Protein AF-A0A932DUL0-F1 (afdb_monomer)

Mean predicted aligned error: 14.72 Å

Solvent-accessible surface area (backbone atoms only — not comparable to full-atom values): 5663 Å² total; per-residue (Å²): 142,75,76,71,63,64,61,51,54,54,52,51,51,53,50,52,52,49,53,54,50,50,54,52,53,52,45,20,57,75,69,62,39,75,46,80,42,62,59,95,88,39,80,76,49,71,51,63,43,77,87,69,85,66,70,65,94,64,62,89,61,60,91,74,69,77,92,72,74,85,81,81,62,68,96,59,59,78,78,75,65,67,71,88,125

Sequence (85 aa):
MELHHSSSTVRQLAQLIRARLLRVIEEVRTKRVTVLITRKGRPVAKLVPADESAGDVFGCLAQTLEIGEDIESPVVSSVAWKRRR

Radius of gyration: 31.61 Å; Cα contacts (8 Å, |Δi|>4): 37; chains: 1; bounding box: 61×64×75 Å

pLDDT: mean 82.04,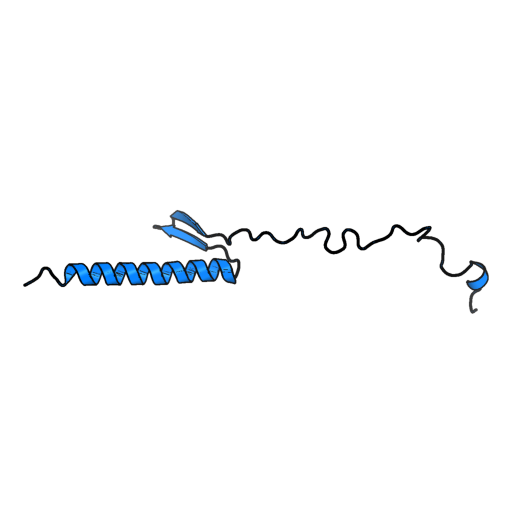 std 13.49, range [47.22, 97.5]

Foldseek 3Di:
DPPPPVVVVVVVVVVVVVVVVVVVLVCCQPVQDKDFDDDPNHTDDIDGHDDDPPPPPPCPCPPVDDDDPDPPDDPDDPVVVPDPD

Structure (mmCIF, N/CA/C/O backbone):
data_AF-A0A932DUL0-F1
#
_entry.id   AF-A0A932DUL0-F1
#
loop_
_atom_site.group_PDB
_atom_site.id
_atom_site.type_symbol
_atom_site.label_atom_id
_atom_site.label_alt_id
_atom_site.label_comp_id
_atom_site.label_asym_id
_atom_site.label_entity_id
_atom_site.label_seq_id
_atom_site.pdbx_PDB_ins_code
_atom_site.Cartn_x
_atom_site.Cartn_y
_atom_site.Cartn_z
_atom_site.occupancy
_atom_site.B_iso_or_equiv
_atom_site.auth_seq_id
_atom_site.auth_comp_id
_atom_site.auth_asym_id
_atom_site.auth_atom_id
_atom_site.pdbx_PDB_model_num
ATOM 1 N N . MET A 1 1 ? -15.722 29.391 33.051 1.00 49.66 1 MET A N 1
ATOM 2 C CA . MET A 1 1 ? -14.358 29.361 32.483 1.00 49.66 1 MET A CA 1
ATOM 3 C C . MET A 1 1 ? -13.986 27.912 32.154 1.00 49.66 1 MET A C 1
ATOM 5 O O . MET A 1 1 ? -13.058 27.386 32.726 1.00 49.66 1 MET A O 1
ATOM 9 N N . GLU A 1 2 ? -14.739 27.239 31.274 1.00 47.22 2 GLU A N 1
ATOM 10 C CA . GLU A 1 2 ? -14.587 25.782 31.021 1.00 47.22 2 GLU A CA 1
ATOM 11 C C . GLU A 1 2 ? -14.629 25.430 29.516 1.00 47.22 2 GLU A C 1
ATOM 13 O O . GLU A 1 2 ? -14.452 24.281 29.130 1.00 47.22 2 GLU A O 1
ATOM 18 N N . LEU A 1 3 ? -14.839 26.409 28.624 1.00 54.47 3 LEU A N 1
ATOM 19 C CA . LEU A 1 3 ? -15.161 26.128 27.213 1.00 54.47 3 LEU A CA 1
ATOM 20 C C . LEU A 1 3 ? -13.967 26.229 26.243 1.00 54.47 3 LEU A C 1
ATOM 22 O O . LEU A 1 3 ? -14.086 25.823 25.091 1.00 54.47 3 LEU A O 1
ATOM 26 N N . HIS A 1 4 ? -12.798 26.709 26.687 1.00 52.94 4 HIS A N 1
ATOM 27 C CA . HIS A 1 4 ? -11.606 26.832 25.827 1.00 52.94 4 HIS A CA 1
ATOM 28 C C . HIS A 1 4 ? -10.695 25.589 25.815 1.00 52.94 4 HIS A C 1
ATOM 30 O O . HIS A 1 4 ? -9.946 25.402 24.858 1.00 52.94 4 HIS A O 1
ATOM 36 N N . HIS A 1 5 ? -10.778 24.705 26.816 1.00 52.66 5 HIS A N 1
ATOM 37 C CA . HIS A 1 5 ? -9.910 23.520 26.912 1.00 52.66 5 HIS A CA 1
ATOM 38 C C . HIS A 1 5 ? -10.390 22.343 26.043 1.00 52.66 5 HIS A C 1
ATOM 40 O O . HIS A 1 5 ? -9.581 21.570 25.542 1.00 52.66 5 HIS A O 1
ATOM 46 N N . SER A 1 6 ? -11.697 22.229 25.783 1.00 57.09 6 SER A N 1
ATOM 47 C CA . SER A 1 6 ? -12.247 21.110 24.998 1.00 57.09 6 SER A CA 1
ATOM 48 C C . SER A 1 6 ? -11.873 21.189 23.502 1.00 57.09 6 SER A C 1
ATOM 50 O O . SER A 1 6 ? -11.624 20.176 22.851 1.00 57.09 6 SER A O 1
ATOM 52 N N . SER A 1 7 ? -11.734 22.407 22.960 1.00 63.88 7 SER A N 1
ATOM 53 C CA . SER A 1 7 ? -11.367 22.640 21.551 1.00 63.88 7 SER A CA 1
ATOM 54 C C . SER A 1 7 ? -9.883 22.365 21.257 1.00 63.88 7 SER A C 1
ATOM 56 O O . SER A 1 7 ? -9.531 21.955 20.146 1.00 63.88 7 SER A O 1
ATOM 58 N N . SER A 1 8 ? -8.993 22.536 22.243 1.00 70.94 8 SER A N 1
ATOM 59 C CA . SER A 1 8 ? -7.555 22.290 22.066 1.00 70.94 8 SER A CA 1
ATOM 60 C C . SER A 1 8 ? -7.219 20.795 22.054 1.00 70.94 8 SER A C 1
ATOM 62 O O . SER A 1 8 ? -6.464 20.360 21.182 1.00 70.94 8 SER A O 1
ATOM 64 N N . THR A 1 9 ? -7.841 19.988 22.921 1.00 77.75 9 THR A N 1
ATOM 65 C CA . THR A 1 9 ? -7.625 18.530 22.967 1.00 77.75 9 THR A CA 1
ATOM 66 C C . THR A 1 9 ? -8.069 17.839 21.677 1.00 77.75 9 THR A C 1
ATOM 68 O O . THR A 1 9 ? -7.340 17.006 21.137 1.00 77.75 9 THR A O 1
ATOM 71 N N . VAL A 1 10 ? -9.227 18.220 21.120 1.00 78.25 10 VAL A N 1
ATOM 72 C CA . VAL A 1 10 ? -9.716 17.666 19.843 1.00 78.25 10 VAL A CA 1
ATOM 73 C C . VAL A 1 10 ? -8.753 17.991 18.696 1.00 78.25 10 VAL A C 1
ATOM 75 O O . VAL A 1 10 ? -8.440 17.116 17.885 1.00 78.25 10 VAL A O 1
ATOM 78 N N . ARG A 1 11 ? -8.213 19.218 18.649 1.00 81.56 11 ARG A N 1
ATOM 79 C CA . ARG A 1 11 ? -7.199 19.602 17.650 1.00 81.56 11 ARG A CA 1
ATOM 80 C C . ARG A 1 11 ? -5.901 18.812 17.807 1.00 81.56 11 ARG A C 1
ATOM 82 O O . ARG A 1 11 ? -5.346 18.377 16.800 1.00 81.56 11 ARG A O 1
ATOM 89 N N . GLN A 1 12 ? -5.424 18.604 19.034 1.00 83.56 12 GLN A N 1
ATOM 90 C CA . GLN A 1 12 ? -4.222 17.806 19.296 1.00 83.56 12 GLN A CA 1
ATOM 91 C C . GLN A 1 12 ? -4.403 16.348 18.852 1.00 83.56 12 GLN A C 1
ATOM 93 O O . GLN A 1 12 ? -3.524 15.794 18.190 1.00 83.56 12 GLN A O 1
ATOM 98 N N . LEU A 1 13 ? -5.561 15.743 19.136 1.00 83.50 13 LEU A N 1
ATOM 99 C CA . LEU A 1 13 ? -5.874 14.376 18.716 1.00 83.50 13 LEU A CA 1
ATOM 100 C C . LEU A 1 13 ? -5.919 14.250 17.186 1.00 83.50 13 LEU A C 1
ATOM 102 O O . LEU A 1 13 ? -5.349 13.317 16.622 1.00 83.50 13 LEU A O 1
ATOM 106 N N . ALA A 1 14 ? -6.548 15.214 16.507 1.00 85.31 14 ALA A N 1
ATOM 107 C CA . ALA A 1 14 ? -6.601 15.256 15.049 1.00 85.31 14 ALA A CA 1
ATOM 108 C C . ALA A 1 14 ? -5.197 15.354 14.428 1.00 85.31 14 ALA A C 1
ATOM 110 O O . ALA A 1 14 ? -4.896 14.639 13.470 1.00 85.31 14 ALA A O 1
ATOM 111 N N . GLN A 1 15 ? -4.316 16.186 14.997 1.00 87.25 15 GLN A N 1
ATOM 112 C CA . GLN A 1 15 ? -2.923 16.279 14.554 1.00 87.25 15 GLN A CA 1
ATOM 113 C C . GLN A 1 15 ? -2.156 14.969 14.766 1.00 87.25 15 GLN A C 1
ATOM 115 O O . GLN A 1 15 ? -1.477 14.513 13.848 1.00 87.25 15 GLN A O 1
ATOM 120 N N . LEU A 1 16 ? -2.306 14.325 15.928 1.00 87.31 16 LEU A N 1
ATOM 121 C CA . LEU A 1 16 ? -1.656 13.046 16.224 1.00 87.31 16 LEU A CA 1
ATOM 122 C C . LEU A 1 16 ? -2.116 11.937 15.265 1.00 87.31 16 LEU A C 1
ATOM 124 O O . LEU A 1 16 ? -1.290 11.204 14.718 1.00 87.31 16 LEU A O 1
ATOM 128 N N . ILE A 1 17 ? -3.429 11.823 15.035 1.00 86.00 17 ILE A N 1
ATOM 129 C CA . ILE A 1 17 ? -4.005 10.843 14.106 1.00 86.00 17 ILE A CA 1
ATOM 130 C C . ILE A 1 17 ? -3.458 11.076 12.699 1.00 86.00 17 ILE A C 1
ATOM 132 O O . ILE A 1 17 ? -3.019 10.127 12.048 1.00 86.00 17 ILE A O 1
ATOM 136 N N . ARG A 1 18 ? -3.425 12.336 12.251 1.00 91.88 18 ARG A N 1
ATOM 137 C CA . ARG A 1 18 ? -2.883 12.703 10.941 1.00 91.88 18 ARG A CA 1
ATOM 138 C C . ARG A 1 18 ? -1.406 12.335 10.822 1.00 91.88 18 ARG A C 1
ATOM 140 O O . ARG A 1 18 ? -1.032 11.699 9.844 1.00 91.88 18 ARG A O 1
ATOM 147 N N . ALA A 1 19 ? -0.585 12.677 11.814 1.00 91.88 19 ALA A N 1
ATOM 148 C CA . ALA A 1 19 ? 0.844 12.366 11.812 1.00 91.88 19 ALA A CA 1
ATOM 149 C C . ALA A 1 19 ? 1.101 10.852 11.758 1.00 91.88 19 ALA A C 1
ATOM 151 O O . ALA A 1 19 ? 1.925 10.381 10.972 1.00 91.88 19 ALA A O 1
ATOM 152 N N . ARG A 1 20 ? 0.353 10.069 12.547 1.00 89.88 20 ARG A N 1
ATOM 153 C CA . ARG A 1 20 ? 0.472 8.607 12.550 1.00 89.88 20 ARG A CA 1
ATOM 154 C C . ARG A 1 20 ? 0.032 7.996 11.222 1.00 89.88 20 ARG A C 1
ATOM 156 O O . ARG A 1 20 ? 0.715 7.108 10.723 1.00 89.88 20 ARG A O 1
ATOM 163 N N . LEU A 1 21 ? -1.078 8.467 10.654 1.00 91.12 21 LEU A N 1
ATOM 164 C CA . LEU A 1 21 ? -1.574 7.984 9.367 1.00 91.12 21 LEU A CA 1
ATOM 165 C C . LEU A 1 21 ? -0.579 8.287 8.242 1.00 91.12 21 LEU A C 1
ATOM 167 O O . LEU A 1 21 ? -0.265 7.396 7.460 1.00 91.12 21 LEU A O 1
ATOM 171 N N . LEU A 1 22 ? -0.040 9.510 8.204 1.00 94.88 22 LEU A N 1
ATOM 172 C CA . LEU A 1 22 ? 0.970 9.900 7.221 1.00 94.88 22 LEU A CA 1
ATOM 173 C C . LEU A 1 22 ? 2.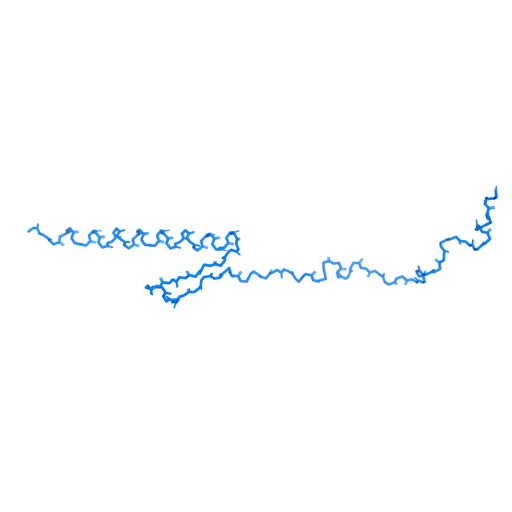202 9.001 7.305 1.00 94.88 22 LEU A C 1
ATOM 175 O O . LEU A 1 22 ? 2.636 8.486 6.285 1.00 94.88 22 LEU A O 1
ATOM 179 N N . ARG A 1 23 ? 2.705 8.711 8.509 1.00 94.81 23 ARG A N 1
ATOM 180 C CA . ARG A 1 23 ? 3.839 7.790 8.682 1.00 94.81 23 ARG A CA 1
ATOM 181 C C . ARG A 1 23 ? 3.580 6.401 8.083 1.00 94.81 23 ARG A C 1
ATOM 183 O O . ARG A 1 23 ? 4.481 5.833 7.478 1.00 94.81 23 ARG A O 1
ATOM 190 N N . VAL A 1 24 ? 2.371 5.858 8.244 1.00 94.75 24 VAL A N 1
ATOM 191 C CA . VAL A 1 24 ? 2.004 4.550 7.666 1.00 94.75 24 VAL A CA 1
ATOM 192 C C . VAL A 1 24 ? 1.953 4.618 6.138 1.00 94.75 24 VAL A C 1
ATOM 194 O O . VAL A 1 24 ? 2.428 3.704 5.472 1.00 94.75 24 VAL A O 1
ATOM 197 N N . ILE A 1 25 ? 1.421 5.706 5.576 1.00 94.81 25 ILE A N 1
ATOM 198 C CA . ILE A 1 25 ? 1.393 5.921 4.121 1.00 94.81 25 ILE A CA 1
ATOM 199 C C . ILE A 1 25 ? 2.821 6.005 3.562 1.00 94.81 25 ILE A C 1
ATOM 201 O O . ILE A 1 25 ? 3.129 5.350 2.568 1.00 94.81 25 ILE A O 1
ATOM 205 N N . GLU A 1 26 ? 3.705 6.754 4.225 1.00 95.12 26 GLU A N 1
ATOM 206 C CA . GLU A 1 26 ? 5.117 6.870 3.842 1.00 95.12 26 GLU A CA 1
ATOM 207 C C . GLU A 1 26 ? 5.829 5.512 3.851 1.00 95.12 26 GLU A C 1
ATOM 209 O O . GLU A 1 26 ? 6.619 5.211 2.954 1.00 95.12 26 GLU A O 1
ATOM 214 N N . GLU A 1 27 ? 5.530 4.667 4.838 1.00 95.06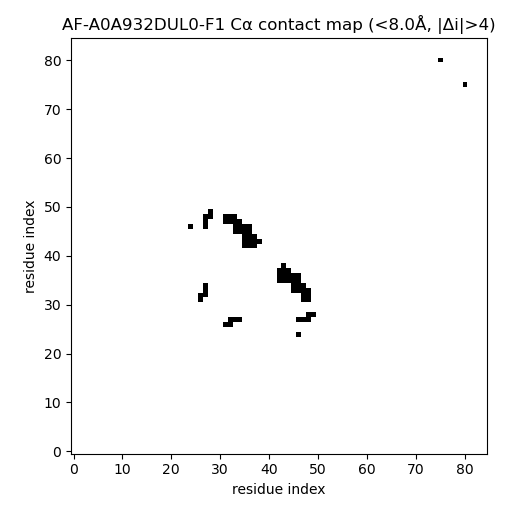 27 GLU A N 1
ATOM 215 C CA . GLU A 1 27 ? 6.087 3.321 4.941 1.00 95.06 27 GLU A CA 1
ATOM 216 C C . GLU A 1 27 ? 5.608 2.405 3.808 1.00 95.06 27 GLU A C 1
ATOM 218 O O . GLU A 1 27 ? 6.428 1.724 3.190 1.00 95.06 27 GLU A O 1
ATOM 223 N N . VAL A 1 28 ? 4.307 2.432 3.495 1.00 96.56 28 VAL A N 1
ATOM 224 C CA . VAL A 1 28 ? 3.717 1.703 2.359 1.00 96.56 28 VAL A CA 1
ATOM 225 C C . VAL A 1 28 ? 4.361 2.134 1.041 1.00 96.56 28 VAL A C 1
ATOM 227 O O . VAL A 1 28 ? 4.736 1.273 0.246 1.00 96.56 28 VAL A O 1
ATOM 230 N N . ARG A 1 29 ? 4.552 3.445 0.826 1.00 94.12 29 ARG A N 1
ATOM 231 C CA . ARG A 1 29 ? 5.211 3.969 -0.380 1.00 94.12 29 ARG A CA 1
ATOM 232 C C . ARG A 1 29 ? 6.668 3.517 -0.463 1.00 94.12 29 ARG A C 1
ATOM 234 O O . ARG A 1 29 ? 7.069 2.920 -1.452 1.00 94.12 29 ARG A O 1
ATOM 241 N N . THR A 1 30 ? 7.447 3.770 0.586 1.00 94.19 30 THR A N 1
ATOM 242 C CA . THR A 1 30 ? 8.910 3.601 0.562 1.00 94.19 30 THR A CA 1
ATOM 243 C C . THR A 1 30 ? 9.324 2.137 0.549 1.00 94.19 30 THR A C 1
ATOM 245 O O . THR A 1 30 ? 10.240 1.753 -0.168 1.00 94.19 30 THR A O 1
ATOM 248 N N . LYS A 1 31 ? 8.657 1.302 1.350 1.00 95.38 31 LYS A N 1
ATOM 249 C CA . LYS A 1 31 ? 9.013 -0.117 1.482 1.00 95.38 31 LYS A CA 1
ATOM 250 C C . LYS A 1 31 ? 8.230 -1.017 0.532 1.00 95.38 31 LYS A C 1
ATOM 252 O O . LYS A 1 31 ? 8.450 -2.223 0.540 1.00 95.38 31 LYS A O 1
ATOM 257 N N . ARG A 1 32 ? 7.286 -0.454 -0.232 1.00 93.56 32 ARG A N 1
ATOM 258 C CA . ARG A 1 32 ? 6.374 -1.191 -1.119 1.00 93.56 32 ARG A CA 1
ATOM 259 C C . ARG A 1 32 ? 5.646 -2.339 -0.387 1.00 93.56 32 ARG A C 1
ATOM 261 O O . ARG A 1 32 ? 5.362 -3.383 -0.966 1.00 93.56 32 ARG A O 1
ATOM 268 N N . VAL A 1 33 ? 5.322 -2.145 0.897 1.00 94.50 33 VAL A N 1
ATOM 269 C CA . VAL A 1 33 ? 4.604 -3.131 1.726 1.00 94.50 33 VAL A CA 1
ATOM 270 C C . VAL A 1 33 ? 3.096 -2.904 1.683 1.00 94.50 33 VAL A C 1
ATOM 272 O O . VAL A 1 33 ? 2.631 -1.773 1.592 1.00 94.50 33 VAL A O 1
ATOM 275 N N . THR A 1 34 ? 2.315 -3.977 1.802 1.00 96.06 34 THR A N 1
ATOM 276 C CA . THR A 1 34 ? 0.852 -3.890 1.925 1.00 96.06 34 THR A CA 1
ATOM 277 C C . THR A 1 34 ? 0.437 -3.911 3.393 1.00 96.06 34 THR A C 1
ATOM 279 O O . THR A 1 34 ? 0.888 -4.764 4.155 1.00 96.06 34 THR A O 1
ATOM 282 N N . VAL A 1 35 ? -0.467 -3.010 3.787 1.00 96.25 35 VAL A N 1
ATOM 283 C CA . VAL A 1 35 ? -0.996 -2.921 5.156 1.00 96.25 35 VAL A CA 1
ATOM 284 C C . VAL A 1 35 ? -2.505 -3.154 5.150 1.00 96.25 35 VAL A C 1
ATOM 286 O O . VAL A 1 35 ? -3.256 -2.433 4.491 1.00 96.25 35 VAL A O 1
ATOM 289 N N . LEU A 1 36 ? -2.965 -4.146 5.919 1.00 96.75 36 LEU A N 1
ATOM 290 C CA . LEU A 1 36 ? -4.387 -4.417 6.128 1.00 96.75 36 LEU A CA 1
ATOM 291 C C . LEU A 1 36 ? -4.877 -3.717 7.398 1.00 96.75 36 LEU A C 1
ATOM 293 O O . LEU A 1 36 ? -4.440 -4.026 8.506 1.00 96.75 36 LEU A O 1
ATOM 297 N N . ILE A 1 37 ? -5.815 -2.787 7.246 1.00 94.88 37 ILE A N 1
ATOM 298 C CA . ILE A 1 37 ? -6.435 -2.080 8.363 1.00 94.88 37 ILE A CA 1
ATOM 299 C C . ILE A 1 37 ? -7.662 -2.876 8.799 1.00 94.88 37 ILE A C 1
ATOM 301 O O . ILE A 1 37 ? -8.580 -3.114 8.009 1.00 94.88 37 ILE A O 1
ATOM 305 N N . THR A 1 38 ? -7.690 -3.271 10.071 1.00 96.56 38 THR A N 1
ATOM 306 C CA . THR A 1 38 ? -8.810 -4.005 10.668 1.00 96.56 38 THR A CA 1
ATOM 307 C C . THR A 1 38 ? -9.482 -3.194 11.773 1.00 96.56 38 THR A C 1
ATOM 309 O O . THR A 1 38 ? -8.862 -2.369 12.445 1.00 96.56 38 THR A O 1
ATOM 312 N N . ARG A 1 39 ? -10.775 -3.441 11.987 1.00 95.81 39 ARG A N 1
ATOM 313 C CA . ARG A 1 39 ? -11.545 -2.936 13.126 1.00 95.81 39 ARG A CA 1
ATOM 314 C C . ARG A 1 39 ? -12.258 -4.117 13.772 1.00 95.81 39 ARG A C 1
ATOM 316 O O . ARG A 1 39 ? -13.087 -4.759 13.135 1.00 95.81 39 ARG A O 1
ATOM 323 N N . LYS A 1 40 ? -11.934 -4.411 15.037 1.00 96.06 40 LYS A N 1
ATOM 324 C CA . LYS A 1 40 ? -12.444 -5.593 15.769 1.00 96.06 40 LYS A CA 1
ATOM 325 C C . LYS A 1 40 ? -12.189 -6.911 15.012 1.00 96.06 40 LYS A C 1
ATOM 327 O O . LYS A 1 40 ? -13.097 -7.714 14.835 1.00 96.06 40 LYS A O 1
ATOM 332 N N . GLY A 1 41 ? -10.973 -7.079 14.486 1.00 95.62 41 GLY A N 1
ATOM 333 C CA . GLY A 1 41 ? -10.570 -8.263 13.715 1.00 95.62 41 GLY A CA 1
ATOM 334 C C . GLY A 1 41 ? -11.164 -8.360 12.305 1.00 95.62 41 GLY A C 1
ATOM 3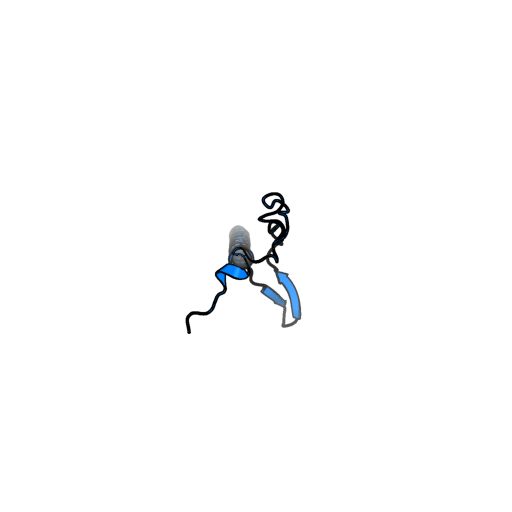35 O O . GLY A 1 41 ? -10.772 -9.238 11.546 1.00 95.62 41 GLY A O 1
ATOM 336 N N . ARG A 1 42 ? -12.072 -7.454 11.917 1.00 97.44 42 ARG A N 1
ATOM 337 C CA . ARG A 1 42 ? -12.659 -7.416 10.572 1.00 97.44 42 ARG A CA 1
ATOM 338 C C . ARG A 1 42 ? -11.878 -6.453 9.677 1.00 97.44 42 ARG A C 1
ATOM 340 O O . ARG A 1 42 ? -11.682 -5.308 10.090 1.00 97.44 42 ARG A O 1
ATOM 347 N N . PRO A 1 43 ? -11.434 -6.864 8.481 1.00 97.44 43 PRO A N 1
ATOM 348 C CA . PRO A 1 43 ? -10.815 -5.959 7.516 1.00 97.44 43 PRO A CA 1
ATOM 349 C C . PRO A 1 43 ? -11.766 -4.825 7.121 1.00 97.44 43 PRO A C 1
ATOM 351 O O . PRO A 1 43 ? -12.939 -5.073 6.856 1.00 97.44 43 PRO A O 1
ATOM 354 N N . VAL A 1 44 ? -11.266 -3.589 7.092 1.00 97.50 44 VAL A N 1
ATOM 355 C CA . VAL A 1 44 ? -12.056 -2.398 6.717 1.00 97.50 44 VAL A CA 1
ATOM 356 C C . VAL A 1 44 ? -11.406 -1.558 5.623 1.00 97.50 44 VAL A C 1
ATOM 358 O O . VAL A 1 44 ? -12.105 -0.845 4.915 1.00 97.50 44 VAL A O 1
ATOM 361 N N . ALA A 1 45 ? -10.085 -1.634 5.474 1.00 96.31 45 ALA A N 1
ATOM 362 C CA . ALA A 1 45 ? -9.359 -0.978 4.395 1.00 96.31 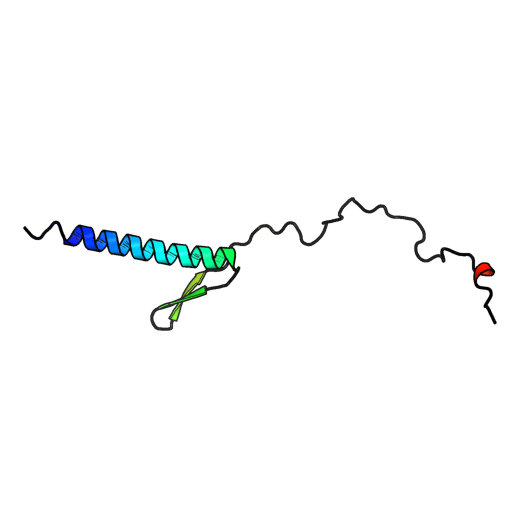45 ALA A CA 1
ATOM 363 C C . ALA A 1 45 ? -8.033 -1.701 4.144 1.00 96.31 45 ALA A C 1
ATOM 365 O O . ALA A 1 45 ? -7.511 -2.397 5.017 1.00 96.31 45 ALA A O 1
ATOM 366 N N . LYS A 1 46 ? -7.470 -1.511 2.953 1.00 96.12 46 LYS A N 1
ATOM 367 C CA . LYS A 1 46 ? -6.146 -2.007 2.578 1.00 96.12 46 LYS A CA 1
ATOM 368 C C . LYS A 1 46 ? -5.368 -0.854 1.963 1.00 96.12 46 LYS A C 1
ATOM 370 O O . LYS A 1 46 ? -5.856 -0.224 1.031 1.00 96.12 46 LYS A O 1
ATOM 375 N N . LEU A 1 47 ? -4.176 -0.598 2.484 1.00 96.31 47 LEU A N 1
ATOM 376 C CA . LEU A 1 47 ? -3.209 0.284 1.849 1.00 96.31 47 LEU A CA 1
ATOM 377 C C . LEU A 1 47 ? -2.261 -0.587 1.038 1.00 96.31 47 LEU A C 1
ATOM 379 O O . LEU A 1 47 ? -1.592 -1.464 1.587 1.00 96.31 47 LEU A O 1
ATOM 383 N N . VAL A 1 48 ? -2.248 -0.355 -0.266 1.00 95.69 48 VAL A N 1
ATOM 384 C CA . VAL A 1 48 ? -1.276 -0.932 -1.189 1.00 95.69 48 VAL A CA 1
ATOM 385 C C . VAL A 1 48 ? -0.353 0.184 -1.662 1.00 95.69 48 VAL A C 1
ATOM 387 O O . VAL A 1 48 ? -0.788 1.340 -1.712 1.00 95.69 48 VAL A O 1
ATOM 390 N N . PRO A 1 49 ? 0.908 -0.126 -1.985 1.00 94.94 49 PRO A N 1
ATOM 391 C CA . PRO A 1 49 ? 1.757 0.829 -2.674 1.00 94.94 49 PRO A CA 1
ATOM 392 C C . PRO A 1 49 ? 1.061 1.294 -3.950 1.00 94.94 49 PRO A C 1
ATOM 394 O O . PRO A 1 49 ? 0.420 0.489 -4.624 1.00 94.94 49 PRO A O 1
ATOM 397 N N . ALA A 1 50 ? 1.173 2.580 -4.269 1.00 90.75 50 ALA A N 1
ATOM 398 C CA . ALA A 1 50 ? 0.689 3.069 -5.550 1.00 90.75 50 ALA A CA 1
ATOM 399 C C . ALA A 1 50 ? 1.460 2.374 -6.679 1.00 90.75 50 ALA A C 1
ATOM 401 O O . ALA A 1 50 ? 2.663 2.117 -6.547 1.00 90.75 50 ALA A O 1
ATOM 402 N N . ASP A 1 51 ? 0.767 2.072 -7.772 1.00 84.00 51 ASP A N 1
ATOM 403 C CA . ASP A 1 51 ? 1.417 1.624 -8.993 1.00 84.00 51 ASP A CA 1
ATOM 404 C C . ASP A 1 51 ? 2.215 2.800 -9.548 1.00 84.00 51 ASP A C 1
ATOM 406 O O . ASP A 1 51 ? 1.669 3.792 -10.029 1.00 84.00 51 ASP A O 1
ATOM 410 N N . GLU A 1 52 ? 3.531 2.722 -9.412 1.00 74.50 52 GLU A N 1
ATOM 411 C CA . GLU A 1 52 ? 4.414 3.563 -10.196 1.00 74.50 52 GLU A CA 1
ATOM 412 C C . GLU A 1 52 ? 4.397 2.992 -11.610 1.00 74.50 52 GLU A C 1
ATOM 414 O O . GLU A 1 52 ? 4.429 1.770 -11.785 1.00 74.50 52 GLU A O 1
ATOM 419 N N . SER A 1 53 ? 4.339 3.867 -12.615 1.00 67.62 53 SER A N 1
ATOM 420 C CA . SER A 1 53 ? 4.703 3.489 -13.976 1.00 67.62 53 SER A CA 1
ATOM 421 C C . SER A 1 53 ? 6.166 3.064 -13.934 1.00 67.62 53 SER A C 1
ATOM 423 O O . SER A 1 53 ? 7.060 3.871 -14.184 1.00 67.62 53 SER A O 1
ATOM 425 N N . ALA A 1 54 ? 6.426 1.804 -13.587 1.00 63.69 54 ALA A N 1
ATOM 426 C CA . ALA A 1 54 ? 7.650 1.159 -13.993 1.00 63.69 54 ALA A CA 1
ATOM 427 C C . ALA A 1 54 ? 7.690 1.368 -15.505 1.00 63.69 54 ALA A C 1
ATOM 429 O O . ALA A 1 54 ? 6.734 1.005 -16.196 1.00 63.69 54 ALA A O 1
ATOM 430 N N . GLY A 1 55 ? 8.733 2.038 -16.005 1.00 63.62 55 GLY A N 1
ATOM 431 C CA . GLY A 1 55 ? 9.028 1.954 -17.430 1.00 63.62 55 GLY A CA 1
ATOM 432 C C . GLY A 1 55 ? 8.918 0.485 -17.824 1.00 63.62 55 GLY A C 1
ATOM 433 O O . GLY A 1 55 ? 9.250 -0.380 -17.005 1.00 63.62 55 GLY A O 1
ATOM 434 N N . ASP A 1 56 ? 8.337 0.224 -18.993 1.00 67.62 56 ASP A N 1
ATOM 435 C CA . ASP A 1 56 ? 8.064 -1.139 -19.430 1.00 67.62 56 ASP A CA 1
ATOM 436 C C . ASP A 1 56 ? 9.299 -2.011 -19.149 1.00 67.62 56 ASP A C 1
ATOM 438 O O . ASP A 1 56 ? 10.431 -1.645 -19.476 1.00 67.62 56 ASP A O 1
ATOM 442 N N . VAL A 1 57 ? 9.097 -3.121 -18.431 1.00 70.06 57 VAL A N 1
ATOM 443 C CA . VAL A 1 57 ? 10.183 -4.067 -18.129 1.00 70.06 57 VAL A CA 1
ATOM 444 C C . VAL A 1 57 ? 10.753 -4.659 -19.419 1.00 70.06 57 VAL A C 1
ATOM 446 O O . VAL A 1 57 ? 11.863 -5.193 -19.423 1.00 70.06 57 VAL A O 1
ATOM 449 N N . PHE A 1 58 ? 10.011 -4.531 -20.519 1.00 74.31 58 PHE A N 1
ATOM 450 C CA . PHE A 1 58 ? 10.449 -4.824 -21.866 1.00 74.31 5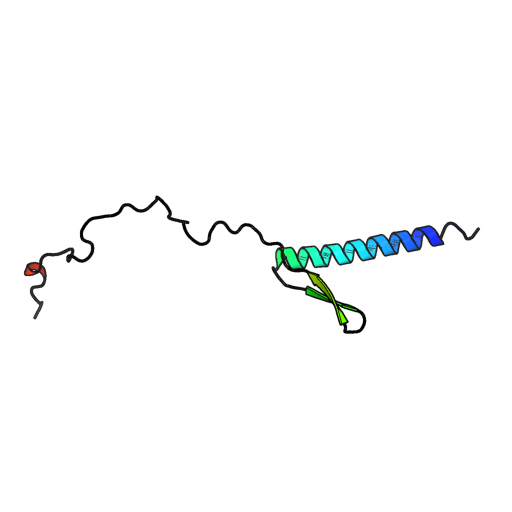8 PHE A CA 1
ATOM 451 C C . PHE A 1 58 ? 10.839 -3.553 -22.623 1.00 74.31 58 PHE A C 1
ATOM 453 O O . PHE A 1 58 ? 10.294 -2.474 -22.428 1.00 74.31 58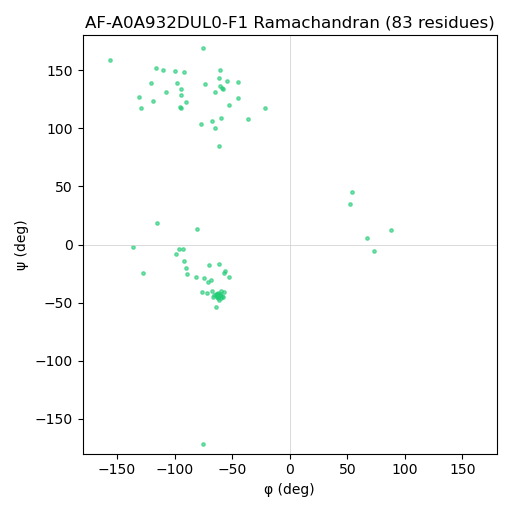 PHE A O 1
ATOM 460 N N . GLY A 1 59 ? 11.792 -3.693 -23.544 1.00 75.88 59 GLY A N 1
ATOM 461 C CA . GLY A 1 59 ? 12.164 -2.602 -24.443 1.00 75.88 59 GLY A CA 1
ATOM 462 C C . GLY A 1 59 ? 13.243 -1.649 -23.925 1.00 75.88 59 GLY A C 1
ATOM 463 O O . GLY A 1 59 ? 13.503 -0.648 -24.582 1.00 75.88 59 GLY A O 1
ATOM 464 N N . CYS A 1 60 ? 13.961 -1.972 -22.841 1.00 81.19 60 CYS A N 1
ATOM 465 C CA . CYS A 1 60 ? 15.137 -1.188 -22.418 1.00 81.19 60 CYS A CA 1
ATOM 466 C C . CYS A 1 60 ? 16.233 -1.082 -23.500 1.00 81.19 60 CYS A C 1
ATOM 468 O O . CYS A 1 60 ? 17.023 -0.145 -23.481 1.00 81.19 60 CYS A O 1
ATOM 470 N N . LEU A 1 61 ? 16.275 -2.048 -24.426 1.00 82.25 61 LEU A N 1
ATOM 471 C CA . LEU A 1 61 ? 17.133 -2.071 -25.619 1.00 82.25 61 LEU A CA 1
ATOM 472 C C . LEU A 1 61 ? 16.307 -2.014 -26.917 1.00 82.25 61 LEU A C 1
ATOM 474 O O . LEU A 1 61 ? 16.771 -2.412 -27.988 1.00 82.25 61 LEU A O 1
ATOM 478 N N . ALA A 1 62 ? 15.045 -1.579 -26.835 1.00 82.88 62 ALA A N 1
ATOM 479 C CA . ALA A 1 62 ? 14.244 -1.380 -28.032 1.00 82.88 62 ALA A CA 1
ATOM 480 C C . ALA A 1 62 ? 14.967 -0.380 -28.936 1.00 82.88 62 ALA A C 1
ATOM 482 O O . ALA A 1 62 ? 15.439 0.657 -28.478 1.00 82.88 62 ALA A O 1
ATOM 483 N N . GLN A 1 63 ? 15.053 -0.709 -30.225 1.00 81.31 63 GLN A N 1
ATOM 484 C CA . GLN A 1 63 ? 15.683 0.134 -31.246 1.00 81.31 63 GLN A CA 1
ATOM 485 C C . GLN A 1 63 ? 17.206 0.321 -31.102 1.00 81.31 63 GLN A C 1
ATOM 487 O O . GLN A 1 63 ? 17.785 1.069 -31.882 1.00 81.31 63 GLN A O 1
ATOM 492 N N . THR A 1 64 ? 17.875 -0.365 -30.165 1.00 86.94 64 THR A N 1
ATOM 493 C CA . THR A 1 64 ? 19.350 -0.379 -30.083 1.00 86.94 64 THR A CA 1
ATOM 494 C C . THR A 1 64 ? 19.976 -1.598 -30.765 1.00 86.94 64 THR A C 1
ATOM 496 O O . THR A 1 64 ? 21.195 -1.726 -30.784 1.00 86.94 64 THR A O 1
ATOM 499 N N . LEU A 1 65 ? 19.156 -2.525 -31.263 1.00 81.75 65 LEU A N 1
ATOM 500 C CA . LEU A 1 65 ? 19.582 -3.754 -31.930 1.00 81.75 65 LEU A CA 1
ATOM 501 C C . LEU A 1 65 ? 19.321 -3.655 -33.432 1.00 81.75 65 LEU A C 1
ATOM 503 O O . LEU A 1 65 ? 18.212 -3.330 -33.855 1.00 81.75 65 LEU A O 1
ATOM 507 N N . GLU A 1 66 ? 20.338 -3.992 -34.217 1.00 85.31 66 GLU A N 1
ATOM 508 C CA . GLU A 1 66 ? 20.230 -4.220 -35.655 1.00 85.31 66 GLU A CA 1
ATOM 509 C C . GLU A 1 66 ? 20.115 -5.727 -35.913 1.00 85.31 66 GLU A C 1
ATOM 511 O O . GLU A 1 66 ? 20.779 -6.534 -35.257 1.00 85.31 66 GLU A O 1
ATOM 516 N N . ILE A 1 67 ? 19.250 -6.122 -36.851 1.00 81.56 67 ILE A N 1
ATOM 517 C CA . ILE A 1 67 ? 19.135 -7.524 -37.266 1.00 81.56 67 ILE A CA 1
ATOM 518 C C . ILE A 1 67 ? 20.322 -7.824 -38.183 1.00 81.56 67 ILE A C 1
ATOM 520 O O . ILE A 1 67 ? 20.345 -7.383 -39.331 1.00 81.56 67 ILE A O 1
ATOM 524 N N . GLY A 1 68 ? 21.313 -8.535 -37.647 1.00 81.75 68 GLY A N 1
ATOM 525 C CA . GLY A 1 68 ? 22.456 -9.034 -38.410 1.00 81.75 68 GLY A CA 1
ATOM 526 C C . GLY A 1 68 ? 22.107 -10.236 -39.293 1.00 81.75 68 GLY A C 1
ATOM 527 O O . GLY A 1 68 ? 21.035 -10.830 -39.172 1.00 81.75 68 GLY A O 1
ATOM 528 N N . GLU A 1 69 ? 23.034 -10.592 -40.182 1.00 79.94 69 GLU A N 1
ATOM 529 C CA . GLU A 1 69 ? 22.972 -11.817 -40.989 1.00 79.94 69 GLU A CA 1
ATOM 530 C C . GLU A 1 69 ? 23.330 -13.064 -40.151 1.00 79.94 69 GLU A C 1
ATOM 532 O O . GLU A 1 69 ? 23.441 -12.984 -38.929 1.00 79.94 69 GLU A O 1
ATOM 537 N N . ASP A 1 70 ? 23.469 -14.220 -40.809 1.00 82.62 70 ASP A N 1
ATOM 538 C CA . ASP A 1 70 ? 23.669 -15.551 -40.219 1.00 82.62 70 ASP A CA 1
ATOM 539 C C . ASP A 1 70 ? 24.539 -15.566 -38.945 1.00 82.62 70 ASP A C 1
ATOM 541 O O . ASP A 1 70 ? 25.761 -15.404 -38.977 1.00 82.62 70 ASP A O 1
ATOM 545 N N . ILE A 1 71 ? 23.864 -15.795 -37.818 1.00 81.56 71 ILE A N 1
ATOM 546 C CA . ILE A 1 71 ? 24.439 -15.864 -36.470 1.00 81.56 71 ILE A CA 1
ATOM 547 C C . ILE A 1 71 ? 24.835 -17.297 -36.091 1.00 81.56 71 ILE A C 1
ATOM 549 O O . ILE A 1 71 ? 25.518 -17.509 -35.090 1.00 81.56 71 ILE A O 1
ATOM 553 N N . GLU A 1 72 ? 24.357 -18.285 -36.847 1.00 83.75 72 GLU A N 1
ATOM 554 C CA . GLU A 1 72 ? 24.561 -19.705 -36.569 1.00 83.75 72 GLU A CA 1
ATOM 555 C C . GLU A 1 72 ? 25.840 -20.227 -37.227 1.00 83.75 72 GLU A C 1
ATOM 557 O O . GLU A 1 72 ? 26.454 -21.180 -36.735 1.00 83.75 72 GLU A O 1
ATOM 562 N N . SER A 1 73 ? 26.277 -19.587 -38.313 1.00 81.50 73 SER A N 1
ATOM 563 C CA . SER A 1 73 ? 27.528 -19.936 -38.970 1.00 81.50 73 SER A CA 1
ATOM 564 C C . SER A 1 73 ? 28.734 -19.771 -38.039 1.00 81.50 73 SER A C 1
ATOM 566 O O . SER A 1 73 ? 28.883 -18.762 -37.341 1.00 81.50 73 SER A O 1
ATOM 568 N N . PRO A 1 74 ? 29.663 -20.742 -38.034 1.00 80.56 74 PRO A N 1
ATOM 569 C CA . PRO A 1 74 ? 30.854 -20.649 -37.216 1.00 80.56 74 PRO A CA 1
ATOM 570 C C . PRO A 1 74 ? 31.721 -19.480 -37.688 1.00 80.56 74 PRO A C 1
ATOM 572 O O . PRO A 1 74 ? 32.073 -19.378 -38.862 1.00 80.56 74 PRO A O 1
ATOM 575 N N . VAL A 1 75 ? 32.151 -18.652 -36.733 1.00 82.31 75 VAL A N 1
ATOM 576 C CA . VAL A 1 75 ? 33.048 -17.502 -36.970 1.00 82.31 75 VAL A CA 1
ATOM 577 C C . VAL A 1 75 ? 34.357 -17.924 -37.654 1.00 82.31 75 VAL A C 1
ATOM 579 O O . VAL A 1 75 ? 35.017 -17.126 -38.314 1.00 82.3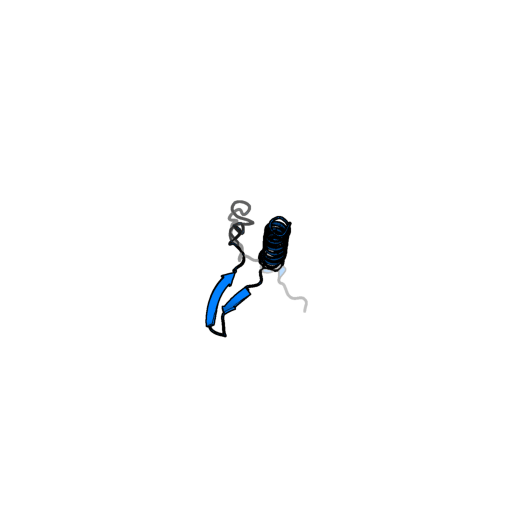1 75 VAL A O 1
ATOM 582 N N . VAL A 1 76 ? 34.741 -19.197 -37.518 1.00 80.25 76 VAL A N 1
ATOM 583 C CA . VAL A 1 76 ? 35.917 -19.778 -38.168 1.00 80.25 76 VAL A CA 1
ATOM 584 C C . VAL A 1 76 ? 35.520 -20.949 -39.062 1.00 80.25 76 VAL A C 1
ATOM 586 O O . VAL A 1 76 ? 34.699 -21.790 -38.691 1.00 80.25 76 VAL A O 1
ATOM 589 N N . SER A 1 77 ? 36.143 -21.028 -40.239 1.00 78.06 77 SER A N 1
ATOM 590 C CA . SER A 1 77 ? 35.835 -22.052 -41.242 1.00 78.06 77 SER A CA 1
ATOM 591 C C . SER A 1 77 ? 36.078 -23.470 -40.719 1.00 78.06 77 SER A C 1
ATOM 593 O O . SER A 1 77 ? 36.990 -23.705 -39.929 1.00 78.06 77 SER A O 1
ATOM 595 N N . SER A 1 78 ? 35.323 -24.449 -41.223 1.00 71.31 78 SER A N 1
ATOM 596 C CA . SER A 1 78 ? 35.456 -25.871 -40.851 1.00 71.31 78 SER A CA 1
ATOM 597 C C . SER A 1 78 ? 36.894 -26.415 -40.990 1.00 71.31 78 SER A C 1
ATOM 599 O O . SER A 1 78 ? 37.324 -27.281 -40.231 1.00 71.31 78 SER A O 1
ATOM 601 N N . VAL A 1 79 ? 37.697 -25.853 -41.900 1.00 72.75 79 VAL A N 1
ATOM 602 C CA . VAL A 1 79 ? 39.112 -26.219 -42.084 1.00 72.75 79 VAL A CA 1
ATOM 603 C C . VAL A 1 79 ? 39.987 -25.791 -40.897 1.00 72.75 79 VAL A C 1
ATOM 605 O O . VAL A 1 79 ? 40.960 -26.481 -40.586 1.00 72.75 79 VAL A O 1
ATOM 608 N N . ALA A 1 80 ? 39.636 -24.704 -40.204 1.00 70.19 80 ALA A N 1
ATOM 609 C CA . ALA A 1 80 ? 40.323 -24.251 -38.994 1.00 70.19 80 ALA A CA 1
ATOM 610 C C . ALA A 1 80 ? 40.076 -25.179 -37.788 1.00 70.19 80 ALA A C 1
ATOM 612 O O . ALA A 1 80 ? 40.859 -25.177 -36.842 1.00 70.19 80 ALA A O 1
ATOM 613 N N . TRP A 1 81 ? 39.046 -26.035 -37.841 1.00 67.88 81 TRP A N 1
ATOM 614 C CA . TRP A 1 81 ? 38.696 -26.992 -36.782 1.00 67.88 81 TRP A CA 1
ATOM 615 C C . TRP A 1 81 ? 39.555 -28.270 -36.799 1.00 67.88 81 TRP A C 1
ATOM 617 O O . TRP A 1 81 ? 39.228 -29.252 -36.127 1.00 67.88 81 TRP A O 1
ATOM 627 N N . LYS A 1 82 ? 40.673 -28.308 -37.544 1.00 67.00 82 LYS A N 1
ATOM 628 C CA . LYS A 1 82 ? 41.576 -29.469 -37.538 1.00 67.00 82 LYS A CA 1
ATOM 629 C C . LYS A 1 82 ? 42.225 -29.649 -36.161 1.00 67.00 82 LYS A C 1
ATOM 631 O O . LYS A 1 82 ? 43.195 -28.993 -35.797 1.00 67.00 82 LYS A O 1
ATOM 636 N N . ARG A 1 83 ? 41.632 -30.594 -35.430 1.00 59.34 83 ARG A N 1
ATOM 637 C CA . ARG A 1 83 ? 42.027 -31.240 -34.174 1.00 59.34 83 ARG A CA 1
ATOM 638 C C . ARG A 1 83 ? 43.532 -31.154 -33.883 1.00 59.34 83 ARG A C 1
ATOM 640 O O . ARG A 1 83 ? 44.330 -31.792 -34.570 1.00 59.34 83 ARG A O 1
ATOM 647 N N . ARG A 1 84 ? 43.896 -30.487 -32.780 1.00 60.91 84 ARG A N 1
ATOM 648 C CA . ARG A 1 84 ? 45.088 -30.886 -32.016 1.00 60.91 84 ARG A CA 1
ATOM 649 C C . ARG A 1 84 ? 44.854 -32.336 -31.574 1.00 60.91 84 ARG A C 1
ATOM 651 O O . ARG A 1 84 ? 43.939 -32.593 -30.794 1.00 60.91 84 ARG A O 1
ATOM 658 N N . ARG 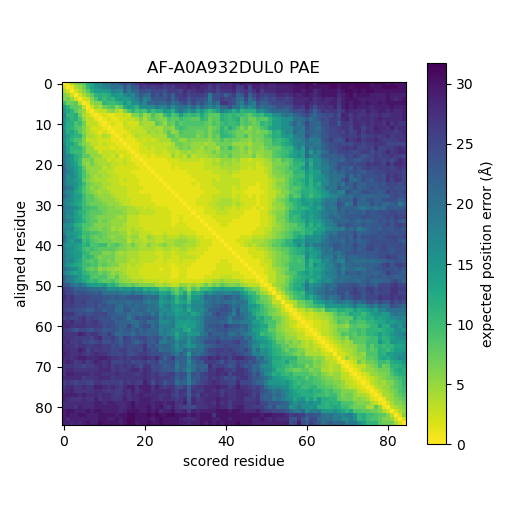A 1 85 ? 45.579 -33.281 -32.174 1.00 54.94 85 ARG A N 1
ATOM 659 C CA . ARG A 1 85 ? 45.777 -34.610 -31.587 1.00 54.94 85 ARG A CA 1
ATOM 660 C C . ARG A 1 85 ? 46.876 -34.527 -30.545 1.00 54.94 85 ARG A C 1
ATOM 662 O O . ARG A 1 85 ? 47.798 -33.712 -30.761 1.00 54.94 85 ARG A O 1
#

Secondary structure (DSSP, 8-state):
--SSHHHHHHHHHHHHHHHHHHHHHHHHHHH---EEEEETTEEEEEE---------SS-TTTTS----S-SSS-SS-GGGG----